Protein AF-A0A0F8XZ85-F1 (afdb_monomer_lite)

pLDDT: mean 92.9, std 9.24, range [46.59, 98.06]

Secondary structure (DSSP, 8-state):
--GGG---EEEETT---HHHHHHHHTT--EEEETTS--S--PPPPTTSEEESSHHHHHHHHHHHHTT--HHHHS---

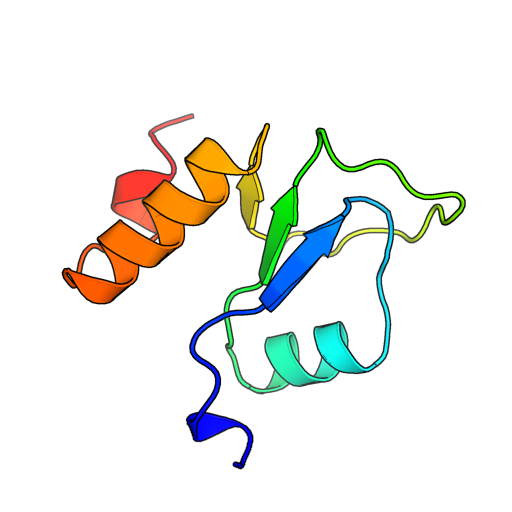Radius of gyration: 12.35 Å; chains: 1; bounding box: 27×34×29 Å

Structure (mmCIF, N/CA/C/O backbone):
data_AF-A0A0F8XZ85-F1
#
_entry.id   AF-A0A0F8XZ85-F1
#
loop_
_atom_site.group_PDB
_atom_site.id
_atom_site.type_symbol
_atom_site.label_atom_id
_atom_site.label_alt_id
_atom_site.label_comp_id
_atom_site.label_asym_id
_atom_site.label_entity_id
_atom_site.label_seq_id
_atom_site.pdbx_PDB_ins_code
_atom_site.Cartn_x
_atom_site.Cartn_y
_atom_site.Cartn_z
_atom_site.occupancy
_atom_site.B_iso_or_equiv
_atom_site.auth_seq_id
_atom_site.auth_comp_id
_atom_site.auth_asym_id
_atom_site.auth_atom_id
_atom_site.pdbx_PDB_model_num
ATOM 1 N N . ILE A 1 1 ? -11.975 -18.506 -0.027 1.00 69.38 1 ILE A N 1
ATOM 2 C CA . ILE A 1 1 ? -11.142 -17.315 -0.280 1.00 69.38 1 ILE A CA 1
ATOM 3 C C . ILE A 1 1 ? -11.734 -16.578 -1.476 1.00 69.38 1 ILE A C 1
ATOM 5 O O . ILE A 1 1 ? -11.643 -17.077 -2.591 1.00 69.38 1 ILE A O 1
ATOM 9 N N . ASN A 1 2 ? -12.422 -15.466 -1.233 1.00 84.44 2 ASN A N 1
ATOM 10 C CA . ASN A 1 2 ? -12.877 -14.496 -2.228 1.00 84.44 2 ASN A CA 1
ATOM 11 C C . ASN A 1 2 ? -12.349 -13.095 -1.857 1.00 84.44 2 ASN A C 1
ATOM 13 O O . ASN A 1 2 ? -11.689 -12.934 -0.836 1.00 84.44 2 ASN A O 1
ATOM 17 N N . VAL A 1 3 ? -12.629 -12.078 -2.674 1.00 76.44 3 VAL A N 1
ATOM 18 C CA . VAL A 1 3 ? -12.112 -10.712 -2.468 1.00 76.44 3 VAL A CA 1
ATOM 19 C C . VAL A 1 3 ? -12.471 -10.094 -1.106 1.00 76.44 3 VAL A C 1
ATOM 21 O O . VAL A 1 3 ? -11.679 -9.339 -0.557 1.00 76.44 3 VAL A O 1
ATOM 24 N N . ARG A 1 4 ? -13.605 -10.480 -0.503 1.00 83.12 4 ARG A N 1
ATOM 25 C CA . ARG A 1 4 ? -14.020 -10.048 0.845 1.00 83.12 4 ARG A CA 1
ATOM 26 C C . ARG A 1 4 ? -13.168 -10.646 1.965 1.00 83.12 4 ARG A C 1
ATOM 28 O O . ARG A 1 4 ? -13.217 -10.146 3.082 1.00 83.12 4 ARG A O 1
ATOM 35 N N . ASP A 1 5 ? -12.390 -11.686 1.670 1.00 89.38 5 ASP A N 1
ATOM 36 C CA . ASP A 1 5 ? -11.466 -12.304 2.624 1.00 89.38 5 ASP A CA 1
ATOM 37 C C . ASP A 1 5 ? -10.111 -11.561 2.675 1.00 89.38 5 ASP A C 1
ATOM 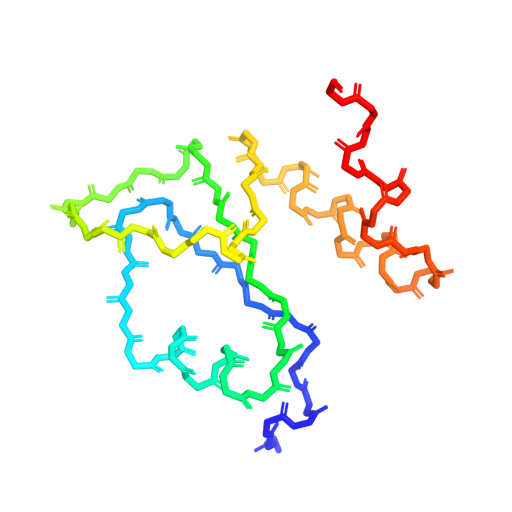39 O O . ASP A 1 5 ? -9.228 -11.938 3.445 1.00 89.38 5 ASP A O 1
ATOM 43 N N . VAL A 1 6 ? -9.928 -10.508 1.863 1.00 92.25 6 VAL A N 1
ATOM 44 C CA . VAL A 1 6 ? -8.699 -9.706 1.786 1.00 92.25 6 VAL A CA 1
ATOM 45 C C . VAL A 1 6 ? -8.943 -8.322 2.382 1.00 92.25 6 VAL A C 1
ATOM 47 O O . VAL A 1 6 ? -9.701 -7.524 1.843 1.00 92.25 6 VAL A O 1
ATOM 50 N N . SER A 1 7 ? -8.266 -8.012 3.490 1.00 93.44 7 SER A N 1
ATOM 51 C CA . SER A 1 7 ? -8.404 -6.709 4.163 1.00 93.44 7 SER A CA 1
ATOM 52 C C . SER A 1 7 ? -7.501 -5.610 3.595 1.00 93.44 7 SER A C 1
ATOM 54 O O . SER A 1 7 ? -7.813 -4.434 3.753 1.00 93.44 7 SER A O 1
ATOM 56 N N . CYS A 1 8 ? -6.367 -5.968 2.988 1.00 96.06 8 CYS A N 1
ATOM 57 C CA . CYS A 1 8 ? -5.422 -5.036 2.365 1.00 96.06 8 CYS A CA 1
ATOM 58 C C . CYS A 1 8 ? -4.438 -5.789 1.454 1.00 96.06 8 CYS A C 1
ATOM 60 O O . CYS A 1 8 ? -4.271 -7.004 1.593 1.00 96.06 8 CYS A O 1
ATOM 62 N N . LEU A 1 9 ? -3.751 -5.061 0.574 1.00 96.88 9 LEU A N 1
ATOM 63 C CA . LEU A 1 9 ? -2.630 -5.555 -0.231 1.00 96.88 9 LEU A CA 1
ATOM 64 C C . LEU A 1 9 ? -1.345 -4.821 0.167 1.00 96.88 9 LEU A C 1
ATOM 66 O O . LEU A 1 9 ? -1.347 -3.598 0.250 1.00 96.88 9 LEU A O 1
ATOM 70 N N . VAL A 1 10 ? -0.236 -5.538 0.353 1.00 97.62 10 VAL A N 1
ATOM 71 C CA . VAL A 1 10 ? 1.094 -4.937 0.565 1.00 97.62 10 VAL A CA 1
ATOM 72 C C . VAL A 1 10 ? 1.944 -5.152 -0.686 1.00 97.62 10 VAL A C 1
ATOM 74 O O . VAL A 1 10 ? 2.005 -6.267 -1.201 1.00 97.62 10 VAL A O 1
ATOM 77 N N . THR A 1 11 ? 2.604 -4.104 -1.177 1.00 97.44 11 THR A N 1
ATOM 78 C CA . THR A 1 11 ? 3.368 -4.129 -2.437 1.00 97.44 11 THR A CA 1
ATOM 79 C C . THR A 1 11 ? 4.666 -3.322 -2.332 1.00 97.44 11 THR A C 1
ATOM 81 O O . THR A 1 11 ? 4.702 -2.343 -1.587 1.00 97.44 11 THR A O 1
ATOM 84 N N . PRO A 1 12 ? 5.739 -3.668 -3.068 1.00 97.50 12 PRO A N 1
ATOM 85 C CA . PRO A 1 12 ? 6.827 -2.724 -3.312 1.00 97.50 12 PRO A CA 1
ATOM 86 C C . PRO A 1 12 ? 6.333 -1.501 -4.090 1.00 97.50 12 PRO A C 1
ATOM 88 O O . PRO A 1 12 ? 5.392 -1.596 -4.889 1.00 97.50 12 PRO A O 1
ATOM 91 N N . VAL A 1 13 ? 6.993 -0.362 -3.883 1.00 97.00 13 VAL A N 1
ATOM 92 C CA . VAL A 1 13 ? 6.844 0.808 -4.760 1.00 97.00 13 VAL A CA 1
ATOM 93 C C . VAL A 1 13 ? 7.390 0.476 -6.151 1.00 97.00 13 VAL A C 1
ATOM 95 O O . VAL A 1 13 ? 8.420 -0.177 -6.273 1.00 97.00 13 VAL A O 1
ATOM 98 N N . GLY A 1 14 ? 6.695 0.920 -7.200 1.00 96.81 14 GLY A N 1
ATOM 99 C CA . GLY A 1 14 ? 7.086 0.696 -8.596 1.00 96.81 14 GLY A CA 1
ATOM 100 C C . GLY A 1 14 ? 6.566 -0.607 -9.209 1.00 96.81 14 GLY A C 1
ATOM 101 O O . GLY A 1 14 ? 6.950 -0.930 -10.327 1.00 96.81 14 GLY A O 1
ATOM 102 N N . CYS A 1 15 ? 5.705 -1.351 -8.507 1.00 96.94 15 CYS A N 1
ATOM 103 C CA . CYS A 1 15 ? 5.070 -2.577 -8.998 1.00 96.94 15 CYS A CA 1
ATOM 104 C C . CYS A 1 15 ? 3.548 -2.413 -8.996 1.00 96.94 15 CYS A C 1
ATOM 106 O O . CYS A 1 15 ? 2.936 -2.383 -7.924 1.00 96.94 15 CYS A O 1
ATOM 108 N N . VAL A 1 16 ? 2.938 -2.322 -10.180 1.00 97.25 16 VAL A N 1
ATOM 109 C CA . VAL A 1 16 ? 1.483 -2.169 -10.332 1.00 97.25 16 VAL A CA 1
ATOM 110 C C . VAL A 1 16 ? 0.960 -3.128 -11.395 1.00 97.25 16 VAL A C 1
ATOM 112 O O . VAL A 1 16 ? 1.359 -3.089 -12.553 1.00 97.25 16 VAL A O 1
ATOM 115 N N . GLY A 1 17 ? -0.003 -3.969 -11.019 1.00 95.94 17 GLY A N 1
ATOM 116 C CA . GLY A 1 17 ? -0.586 -4.966 -11.912 1.00 95.94 17 GLY A CA 1
ATOM 117 C C . GLY A 1 17 ? -2.082 -5.183 -11.709 1.00 95.94 17 GLY A C 1
ATOM 118 O O . GLY A 1 17 ? -2.786 -4.389 -11.083 1.00 95.94 17 GLY A O 1
ATOM 119 N N . ILE A 1 18 ? -2.575 -6.297 -12.254 1.00 95.75 18 ILE A N 1
ATOM 120 C CA . ILE A 1 18 ? -3.981 -6.719 -12.142 1.00 95.75 18 ILE A CA 1
ATOM 121 C C . ILE A 1 18 ? -4.453 -6.802 -10.674 1.00 95.75 18 ILE A C 1
ATOM 123 O O . ILE A 1 18 ? -5.543 -6.298 -10.400 1.00 95.75 18 ILE A O 1
ATOM 127 N N . PRO A 1 19 ? -3.670 -7.346 -9.714 1.00 93.56 19 PRO A N 1
ATOM 128 C CA . PRO A 1 19 ? -4.099 -7.405 -8.314 1.00 93.56 19 PRO A CA 1
ATOM 129 C C . PRO A 1 19 ? -4.386 -6.026 -7.711 1.00 93.56 19 PRO A C 1
ATOM 131 O O . PRO A 1 19 ? -5.351 -5.865 -6.967 1.00 93.56 19 PRO A O 1
ATOM 134 N N . HIS A 1 20 ? -3.589 -5.016 -8.067 1.00 96.25 20 HIS A N 1
ATOM 135 C CA . HIS A 1 20 ? -3.760 -3.647 -7.586 1.00 96.25 20 HIS A CA 1
ATOM 136 C C . HIS A 1 20 ? -5.028 -3.008 -8.140 1.00 96.25 20 HIS A C 1
ATOM 138 O O . HIS A 1 20 ? -5.775 -2.394 -7.386 1.00 96.25 20 HIS A O 1
ATOM 144 N N . LYS A 1 21 ? -5.310 -3.201 -9.435 1.00 95.19 21 LYS A N 1
ATOM 145 C CA . LYS A 1 21 ? -6.545 -2.701 -10.060 1.00 95.19 21 LYS A CA 1
ATOM 146 C C . LYS A 1 21 ? -7.785 -3.296 -9.397 1.00 95.19 21 LYS A C 1
ATOM 148 O O . LYS A 1 21 ? -8.681 -2.552 -9.019 1.00 95.19 21 LYS A O 1
ATOM 153 N N . ALA A 1 22 ? -7.783 -4.610 -9.166 1.00 93.81 22 ALA A N 1
ATOM 154 C CA . ALA A 1 22 ? -8.876 -5.283 -8.472 1.00 93.81 22 ALA A CA 1
ATOM 155 C C . ALA A 1 22 ? -9.065 -4.759 -7.036 1.00 93.81 22 ALA A C 1
ATOM 157 O O . ALA A 1 22 ? -10.196 -4.607 -6.585 1.00 93.81 22 ALA A O 1
ATOM 158 N N . CYS A 1 23 ? -7.977 -4.449 -6.322 1.00 95.62 23 CYS A N 1
ATOM 159 C CA . CYS A 1 23 ? -8.070 -3.850 -4.990 1.00 95.62 23 CYS A CA 1
ATOM 160 C C . CYS A 1 23 ? -8.681 -2.442 -5.038 1.00 95.62 23 CYS A C 1
ATOM 162 O O . CYS A 1 23 ? -9.595 -2.167 -4.266 1.00 95.62 23 CYS A O 1
ATOM 164 N N . LEU A 1 24 ? -8.244 -1.585 -5.970 1.00 95.19 24 LEU A N 1
ATOM 165 C CA . LEU A 1 24 ? -8.805 -0.239 -6.149 1.00 95.19 24 LEU A CA 1
ATOM 166 C C . LEU A 1 24 ? -10.306 -0.278 -6.473 1.00 95.19 24 LEU A C 1
ATOM 168 O O . LEU A 1 24 ? -11.086 0.422 -5.833 1.00 95.19 24 LEU A O 1
ATOM 172 N N . GLU A 1 25 ? -10.724 -1.134 -7.410 1.00 94.88 25 GLU A N 1
ATOM 173 C CA . GLU A 1 25 ? -12.135 -1.300 -7.798 1.00 94.88 25 GLU A CA 1
ATOM 174 C C . GLU A 1 25 ? -13.028 -1.762 -6.636 1.00 94.88 25 GLU A C 1
ATOM 176 O O . GLU A 1 25 ? -14.219 -1.456 -6.604 1.00 94.88 25 GLU A O 1
ATOM 181 N N . GLN A 1 26 ? -12.461 -2.497 -5.677 1.00 94.31 26 GLN A N 1
ATOM 182 C CA . GLN A 1 26 ? -13.173 -3.040 -4.517 1.00 94.31 26 GLN A CA 1
ATOM 183 C C . GLN A 1 26 ? -12.997 -2.186 -3.251 1.00 94.31 26 GLN A C 1
ATOM 185 O O . GLN A 1 26 ? -13.508 -2.554 -2.194 1.00 94.31 26 GLN A O 1
ATOM 190 N N . GLY A 1 27 ? -12.268 -1.067 -3.330 1.00 94.06 27 GLY A N 1
ATOM 191 C CA . GLY A 1 27 ? -11.962 -0.221 -2.174 1.00 94.06 27 GLY A CA 1
ATOM 192 C C . GLY A 1 27 ? -11.051 -0.888 -1.134 1.00 94.06 27 GLY A C 1
ATOM 193 O O . GLY A 1 27 ? -11.065 -0.499 0.033 1.00 94.06 27 GLY A O 1
ATOM 194 N N . ILE A 1 28 ? -10.272 -1.899 -1.528 1.00 95.81 28 ILE A N 1
ATOM 195 C CA . ILE A 1 28 ? -9.296 -2.560 -0.656 1.00 95.81 28 ILE A CA 1
ATOM 196 C C . ILE A 1 28 ? -8.034 -1.687 -0.589 1.00 95.81 28 ILE A C 1
ATOM 198 O O . ILE A 1 28 ? -7.437 -1.403 -1.631 1.00 95.81 28 ILE A O 1
ATOM 202 N N . PRO A 1 29 ? -7.581 -1.285 0.612 1.00 96.25 29 PRO A N 1
ATOM 203 C CA . PRO A 1 29 ? -6.410 -0.432 0.754 1.00 96.25 29 PRO A CA 1
ATOM 204 C C . PRO A 1 29 ? -5.132 -1.151 0.312 1.00 96.25 29 PRO A C 1
ATOM 206 O O . PRO A 1 29 ? -4.902 -2.322 0.632 1.00 96.25 29 PRO A O 1
ATOM 209 N N . ILE A 1 30 ? -4.275 -0.414 -0.392 1.00 97.56 30 ILE A N 1
ATOM 210 C CA . ILE A 1 30 ? -2.984 -0.893 -0.889 1.00 97.56 30 ILE A CA 1
ATOM 211 C C . ILE A 1 30 ? -1.876 -0.132 -0.164 1.00 97.56 30 ILE A C 1
ATOM 213 O O . ILE A 1 30 ? -1.828 1.094 -0.219 1.00 97.56 30 ILE A O 1
ATOM 217 N N . ILE A 1 31 ? -0.985 -0.860 0.503 1.00 97.69 31 ILE A N 1
ATOM 218 C CA . ILE A 1 31 ? 0.145 -0.335 1.269 1.00 97.69 31 ILE A CA 1
ATOM 219 C C . ILE A 1 31 ? 1.424 -0.557 0.455 1.00 97.69 31 ILE A C 1
ATOM 221 O O . ILE A 1 31 ? 1.892 -1.688 0.301 1.00 97.69 31 ILE A O 1
ATOM 225 N N . ALA A 1 32 ? 1.983 0.521 -0.085 1.00 97.56 32 ALA A N 1
ATOM 226 C CA . ALA A 1 32 ? 3.206 0.519 -0.870 1.00 97.56 32 ALA A CA 1
ATOM 227 C C . ALA A 1 32 ? 4.431 0.825 -0.002 1.00 97.56 32 ALA A C 1
ATOM 229 O O . ALA A 1 32 ? 4.515 1.883 0.620 1.00 97.56 32 ALA A O 1
ATOM 230 N N . VAL A 1 33 ? 5.396 -0.092 0.017 1.00 98.06 33 VAL A N 1
ATOM 231 C CA . VAL A 1 33 ? 6.587 -0.020 0.872 1.00 98.06 33 VAL A CA 1
ATOM 232 C C . VAL A 1 33 ? 7.780 0.504 0.075 1.00 98.06 33 VAL A C 1
ATOM 234 O O . VAL A 1 33 ? 8.237 -0.164 -0.854 1.00 98.06 33 VAL A O 1
ATOM 237 N N . LYS A 1 34 ? 8.306 1.677 0.448 1.00 97.06 34 LYS A N 1
ATOM 238 C CA . LYS A 1 34 ? 9.425 2.339 -0.249 1.00 97.06 34 LYS A CA 1
ATOM 239 C C . LYS A 1 34 ? 10.747 1.580 -0.124 1.00 97.06 34 LYS A C 1
ATOM 241 O O . LYS A 1 34 ? 11.481 1.485 -1.102 1.00 97.06 34 LYS A O 1
ATOM 246 N N . ALA A 1 35 ? 11.039 1.005 1.044 1.00 96.31 35 ALA A N 1
ATOM 247 C CA . ALA A 1 35 ? 12.263 0.232 1.260 1.00 96.31 35 ALA A CA 1
ATOM 248 C C . ALA A 1 35 ? 12.304 -1.102 0.490 1.00 96.31 35 ALA A C 1
ATOM 250 O O . ALA A 1 35 ? 13.376 -1.698 0.388 1.00 96.31 35 ALA A O 1
ATOM 251 N N . ASN A 1 36 ? 11.173 -1.590 -0.042 1.00 93.19 36 ASN A N 1
ATOM 252 C CA . ASN A 1 36 ? 11.175 -2.762 -0.914 1.00 93.19 36 ASN A CA 1
ATOM 253 C C . ASN A 1 36 ? 11.355 -2.332 -2.373 1.00 93.19 36 ASN A C 1
ATOM 255 O O . ASN A 1 36 ? 10.441 -1.778 -2.984 1.00 93.19 36 ASN A O 1
ATOM 259 N N . THR A 1 37 ? 12.536 -2.607 -2.917 1.00 90.88 37 THR A N 1
ATOM 260 C CA . THR A 1 37 ? 12.902 -2.263 -4.289 1.00 90.88 37 THR A CA 1
ATOM 261 C C . THR A 1 37 ? 12.563 -3.394 -5.258 1.00 90.88 37 THR A C 1
ATOM 263 O O . THR A 1 37 ? 12.560 -4.576 -4.922 1.00 90.88 37 THR A O 1
ATOM 266 N N . THR A 1 38 ? 12.267 -3.022 -6.497 1.00 94.25 38 THR A N 1
ATOM 267 C CA . THR A 1 38 ? 11.944 -3.943 -7.588 1.00 94.25 38 THR A CA 1
ATOM 268 C C . THR A 1 38 ? 12.622 -3.468 -8.871 1.00 94.25 38 THR A C 1
ATOM 270 O O . THR A 1 38 ? 13.015 -2.310 -8.979 1.00 94.25 38 THR A O 1
ATOM 273 N N . VAL A 1 39 ? 12.768 -4.365 -9.847 1.00 96.44 39 VAL A N 1
ATOM 274 C CA . VAL A 1 39 ? 13.242 -4.026 -11.203 1.00 96.44 39 VAL A CA 1
ATOM 275 C C . VAL A 1 39 ? 12.174 -3.313 -12.039 1.00 96.44 39 VAL A C 1
ATOM 277 O O . VAL A 1 39 ? 12.471 -2.797 -13.113 1.00 96.44 39 VAL A O 1
ATOM 280 N N . LEU A 1 40 ? 10.926 -3.321 -11.568 1.00 96.50 40 LEU A N 1
ATOM 281 C CA . LEU A 1 40 ? 9.809 -2.621 -12.190 1.00 96.50 40 LEU A CA 1
ATOM 282 C C . LEU A 1 40 ? 9.864 -1.119 -11.873 1.00 96.50 40 LEU A C 1
ATOM 284 O O . LEU A 1 40 ? 10.447 -0.700 -10.875 1.00 96.50 40 LEU A O 1
ATOM 288 N N . ASN A 1 41 ? 9.250 -0.308 -12.733 1.00 95.56 41 ASN A N 1
ATOM 289 C CA . ASN A 1 41 ? 9.171 1.146 -12.573 1.00 95.56 41 ASN A CA 1
ATOM 290 C C . ASN A 1 41 ? 7.786 1.656 -12.994 1.00 95.56 41 ASN A C 1
ATOM 292 O O . ASN A 1 41 ? 7.649 2.594 -13.784 1.00 95.56 41 ASN A O 1
ATOM 296 N N . ASP A 1 42 ? 6.750 0.965 -12.522 1.00 96.88 42 ASP A N 1
ATOM 297 C CA . ASP A 1 42 ? 5.369 1.303 -12.831 1.00 96.88 42 ASP A CA 1
ATOM 298 C C . ASP A 1 42 ? 4.956 2.593 -12.116 1.00 96.88 42 ASP A C 1
ATOM 300 O O . ASP A 1 42 ? 5.321 2.847 -10.963 1.00 96.88 42 ASP A O 1
ATOM 304 N N . LYS A 1 43 ? 4.133 3.407 -12.785 1.00 95.88 43 LYS A N 1
ATOM 305 C CA . LYS A 1 43 ? 3.539 4.589 -12.157 1.00 95.88 43 LYS A CA 1
ATOM 306 C C . LYS A 1 43 ? 2.553 4.151 -11.074 1.00 95.88 43 LYS A C 1
ATOM 308 O O . LYS A 1 43 ? 1.598 3.428 -11.353 1.00 95.88 43 LYS A O 1
ATOM 313 N N . MET A 1 44 ? 2.757 4.656 -9.863 1.00 94.94 44 MET A N 1
ATOM 314 C CA . MET A 1 44 ? 1.907 4.354 -8.715 1.00 94.94 44 MET A CA 1
ATOM 315 C C . MET A 1 44 ? 0.676 5.281 -8.676 1.00 94.94 44 MET A C 1
ATOM 317 O O . MET A 1 44 ? 0.843 6.492 -8.838 1.00 94.94 44 MET A O 1
ATOM 321 N N . PRO A 1 45 ? -0.540 4.746 -8.462 1.00 96.00 45 PRO A N 1
ATOM 322 C CA . PRO A 1 45 ? -1.737 5.542 -8.177 1.00 96.00 45 PRO A CA 1
ATOM 323 C C . PRO A 1 45 ? -1.615 6.334 -6.866 1.00 96.00 45 PRO A C 1
ATOM 325 O O . PRO A 1 45 ? -0.955 5.890 -5.924 1.00 96.00 45 PRO A O 1
ATOM 328 N N . GLU A 1 46 ? -2.259 7.500 -6.799 1.00 94.44 46 GLU A N 1
ATOM 3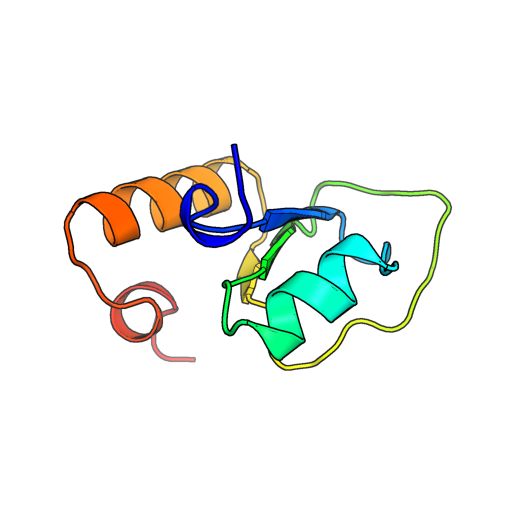29 C CA . GLU A 1 46 ? -2.215 8.397 -5.628 1.00 94.44 46 GLU A CA 1
ATOM 330 C C . GLU A 1 46 ? -3.021 7.847 -4.443 1.00 94.44 46 GLU A C 1
ATOM 332 O O . GLU A 1 46 ? -2.753 8.175 -3.290 1.00 94.44 46 GLU A O 1
ATOM 337 N N . GLU A 1 47 ? -3.975 6.959 -4.719 1.00 95.44 47 GLU A N 1
ATOM 338 C CA . GLU A 1 47 ? -4.823 6.287 -3.738 1.00 95.44 47 GLU A CA 1
ATOM 339 C C . GLU A 1 47 ? -4.047 5.285 -2.866 1.00 95.44 47 GLU A C 1
ATOM 341 O O . GLU A 1 47 ? -4.564 4.803 -1.853 1.00 95.44 47 GLU A O 1
ATOM 346 N N . PHE A 1 48 ? -2.809 4.949 -3.243 1.00 96.94 48 PHE A N 1
ATOM 347 C CA . PHE A 1 48 ? -1.973 4.033 -2.478 1.00 96.94 48 PHE A CA 1
ATOM 348 C C . PHE A 1 48 ? -1.491 4.689 -1.181 1.00 96.94 48 PHE A C 1
ATOM 350 O O . PHE A 1 48 ? -1.235 5.888 -1.083 1.00 96.94 48 PHE A O 1
ATOM 357 N N . ILE A 1 49 ? -1.314 3.861 -0.160 1.00 96.44 49 ILE A N 1
ATOM 358 C CA . ILE A 1 49 ? -0.778 4.262 1.134 1.00 96.44 49 ILE A CA 1
ATOM 359 C C . ILE A 1 49 ? 0.718 3.994 1.103 1.00 96.44 49 ILE A C 1
ATOM 361 O O . ILE A 1 49 ? 1.140 2.842 1.140 1.00 96.44 49 ILE A O 1
ATOM 365 N N . PHE A 1 50 ? 1.525 5.043 1.039 1.00 96.00 50 PHE A N 1
ATOM 366 C CA . PHE A 1 50 ? 2.976 4.899 1.040 1.00 96.00 50 PHE A CA 1
ATOM 367 C C . PHE A 1 50 ? 3.518 4.851 2.466 1.00 96.00 50 PHE A C 1
ATOM 369 O O . PHE A 1 50 ? 3.188 5.706 3.283 1.00 96.00 50 PHE A O 1
ATOM 376 N N . VAL A 1 51 ? 4.377 3.871 2.736 1.00 96.75 51 VAL A N 1
ATOM 377 C CA . VAL A 1 51 ? 5.110 3.711 3.999 1.00 96.75 51 VAL A CA 1
ATOM 378 C C . VAL A 1 51 ? 6.597 3.516 3.712 1.00 96.75 51 VAL A C 1
ATOM 380 O O . VAL A 1 51 ? 6.971 3.024 2.641 1.00 96.75 51 VAL A O 1
ATOM 383 N N . GLU A 1 52 ? 7.464 3.890 4.647 1.00 96.75 52 GLU A N 1
ATOM 384 C CA . GLU A 1 52 ? 8.911 3.794 4.450 1.00 96.75 52 GLU A CA 1
ATOM 385 C C . GLU A 1 52 ? 9.381 2.339 4.471 1.00 96.75 52 GLU A C 1
ATOM 387 O O . GLU A 1 52 ? 10.218 1.936 3.665 1.00 96.75 52 GLU A O 1
ATOM 392 N N . ASN A 1 53 ? 8.825 1.515 5.359 1.00 96.62 53 ASN A N 1
ATOM 393 C CA . ASN A 1 53 ? 9.316 0.163 5.613 1.00 96.62 53 ASN A CA 1
ATOM 394 C C . ASN A 1 53 ? 8.196 -0.804 6.045 1.00 96.62 53 ASN A C 1
ATOM 396 O O . ASN A 1 53 ? 7.041 -0.433 6.247 1.00 96.62 53 ASN A O 1
ATOM 400 N N . TYR A 1 54 ? 8.548 -2.081 6.192 1.00 97.69 54 TYR A N 1
ATOM 401 C CA . TYR A 1 54 ? 7.595 -3.124 6.574 1.00 97.69 54 TYR A CA 1
ATOM 402 C C . TYR A 1 54 ? 7.106 -3.041 8.021 1.00 97.69 54 TYR A C 1
ATOM 404 O O . TYR A 1 54 ? 6.028 -3.557 8.311 1.00 97.69 54 TYR A O 1
ATOM 412 N N . LEU A 1 55 ? 7.858 -2.401 8.920 1.00 97.88 55 LEU A N 1
ATOM 413 C CA . LEU A 1 55 ? 7.408 -2.194 10.295 1.00 97.88 55 LEU A CA 1
ATOM 414 C C . LEU A 1 55 ? 6.224 -1.220 10.323 1.00 97.88 55 LEU A C 1
ATOM 416 O O . LEU A 1 55 ? 5.232 -1.483 10.998 1.00 97.88 55 LEU A O 1
ATOM 420 N N . GLU A 1 56 ? 6.279 -0.159 9.519 1.00 96.75 56 GLU A N 1
ATOM 421 C CA . GLU A 1 56 ? 5.146 0.748 9.312 1.00 96.75 56 GLU A CA 1
ATOM 422 C C . GLU A 1 56 ? 3.962 0.034 8.655 1.00 96.75 56 GLU A C 1
ATOM 424 O O . GLU A 1 56 ? 2.840 0.154 9.141 1.00 96.75 56 GLU A O 1
ATOM 429 N N . ALA A 1 57 ? 4.194 -0.783 7.618 1.00 97.38 57 ALA A N 1
ATOM 430 C CA . ALA A 1 57 ? 3.130 -1.587 7.008 1.00 97.38 57 ALA A CA 1
ATOM 431 C C . ALA A 1 57 ? 2.440 -2.506 8.035 1.00 97.38 57 ALA A C 1
ATOM 433 O O . ALA A 1 57 ? 1.212 -2.572 8.091 1.00 97.38 57 ALA A O 1
ATOM 434 N N . ALA A 1 58 ? 3.217 -3.183 8.885 1.00 97.69 58 ALA A N 1
ATOM 435 C CA . ALA A 1 58 ? 2.686 -4.019 9.957 1.00 97.69 58 ALA A CA 1
ATOM 436 C C . ALA A 1 58 ? 1.896 -3.197 10.989 1.00 97.69 58 ALA A C 1
ATOM 438 O O . ALA A 1 58 ? 0.829 -3.632 11.424 1.00 97.69 58 ALA A O 1
ATOM 439 N N . GLY A 1 59 ? 2.380 -2.000 11.337 1.00 96.62 59 GLY A N 1
ATOM 440 C CA . GLY A 1 59 ? 1.677 -1.050 12.199 1.00 96.62 59 GLY A CA 1
ATOM 441 C C . GLY A 1 59 ? 0.322 -0.631 11.627 1.00 96.62 59 GLY A C 1
ATOM 442 O O . GLY A 1 59 ? -0.679 -0.686 12.338 1.00 96.62 59 GLY A O 1
ATOM 443 N N . MET A 1 60 ? 0.264 -0.321 10.328 1.00 96.56 60 MET A N 1
ATOM 444 C CA . MET A 1 60 ? -0.986 -0.002 9.631 1.00 96.56 60 MET A CA 1
ATOM 445 C C . MET A 1 60 ? -1.981 -1.165 9.703 1.00 96.56 60 MET A C 1
ATOM 447 O O . MET A 1 60 ? -3.136 -0.968 10.078 1.00 96.56 60 MET A O 1
ATOM 451 N N . ILE A 1 61 ? -1.533 -2.390 9.413 1.00 97.25 61 ILE A N 1
ATOM 452 C CA . ILE A 1 61 ? -2.384 -3.589 9.470 1.00 97.25 61 ILE A CA 1
ATOM 453 C C . ILE A 1 61 ? -2.885 -3.836 10.900 1.00 97.25 61 ILE A C 1
ATOM 455 O O . ILE A 1 61 ? -4.059 -4.153 11.105 1.00 97.25 61 ILE A O 1
ATOM 459 N N . ALA A 1 62 ? -2.016 -3.684 11.903 1.00 97.69 62 ALA A N 1
ATOM 460 C CA . ALA A 1 62 ? -2.386 -3.833 13.306 1.00 97.69 62 ALA A CA 1
ATOM 461 C C . ALA A 1 62 ? -3.416 -2.777 13.741 1.00 97.69 62 ALA A C 1
ATOM 463 O O . ALA A 1 62 ? -4.406 -3.126 14.384 1.00 97.69 62 ALA A O 1
ATOM 464 N N . GLY A 1 63 ? -3.228 -1.515 13.344 1.00 96.69 63 GLY A N 1
ATOM 465 C CA . GLY A 1 63 ? -4.161 -0.430 13.636 1.00 96.69 63 GLY A CA 1
ATOM 466 C C . GLY A 1 63 ? -5.514 -0.611 12.950 1.00 96.69 63 GLY A C 1
ATOM 467 O O . GLY A 1 63 ? -6.545 -0.497 13.612 1.00 96.69 63 GLY A O 1
ATOM 468 N N . MET A 1 64 ? -5.532 -1.016 11.674 1.00 95.44 64 MET A N 1
ATOM 469 C CA . MET A 1 64 ? -6.769 -1.369 10.966 1.00 95.44 64 MET A CA 1
ATOM 470 C C . MET A 1 64 ? -7.534 -2.481 11.694 1.00 95.44 64 MET A C 1
ATOM 472 O O . MET A 1 64 ? -8.739 -2.369 11.910 1.00 95.44 64 MET A O 1
ATOM 476 N N . ARG A 1 65 ? -6.835 -3.537 12.131 1.00 95.88 65 ARG A N 1
ATOM 477 C CA . ARG A 1 65 ? -7.435 -4.628 12.918 1.00 95.88 65 ARG A CA 1
ATOM 478 C C . ARG A 1 65 ? -7.978 -4.167 14.270 1.00 95.88 65 ARG A C 1
ATOM 480 O O . ARG A 1 65 ? -8.928 -4.766 14.764 1.00 95.88 65 ARG A O 1
ATOM 487 N N . ALA A 1 66 ? -7.385 -3.134 14.861 1.00 97.38 66 ALA A N 1
ATOM 488 C CA . ALA A 1 66 ? -7.853 -2.514 16.097 1.00 97.38 66 ALA A CA 1
ATOM 489 C C . ALA A 1 66 ? -9.005 -1.509 15.878 1.00 97.38 66 ALA A C 1
ATOM 491 O O . ALA A 1 66 ? -9.480 -0.917 16.843 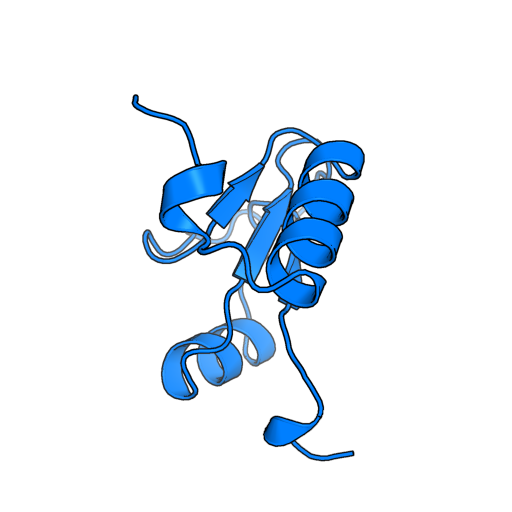1.00 97.38 66 ALA A O 1
ATOM 492 N N . GLY A 1 67 ? -9.462 -1.310 14.634 1.00 95.81 67 GLY A N 1
ATOM 493 C CA . GLY A 1 67 ? -10.528 -0.363 14.294 1.00 95.81 67 GLY A CA 1
ATOM 494 C C . GLY A 1 67 ? -10.064 1.093 14.177 1.00 95.81 67 GLY A C 1
ATOM 495 O O . GLY A 1 67 ? -10.894 1.999 14.192 1.00 95.81 67 GLY A O 1
ATOM 496 N N . ILE A 1 68 ? -8.755 1.336 14.068 1.00 95.50 68 ILE A N 1
ATOM 497 C CA . ILE A 1 68 ? -8.189 2.674 13.873 1.00 95.50 68 ILE A CA 1
ATOM 498 C C . ILE A 1 68 ? -8.285 3.034 12.389 1.00 95.50 68 ILE A C 1
ATOM 500 O O . ILE A 1 68 ? -7.892 2.250 11.520 1.00 95.50 68 ILE A O 1
ATOM 504 N N . SER A 1 69 ? -8.799 4.227 12.086 1.00 93.38 69 SER A N 1
ATOM 505 C CA . SER A 1 69 ? -8.885 4.702 10.706 1.00 93.38 69 SER A CA 1
ATOM 506 C C . SER A 1 69 ? -7.495 4.964 10.122 1.00 9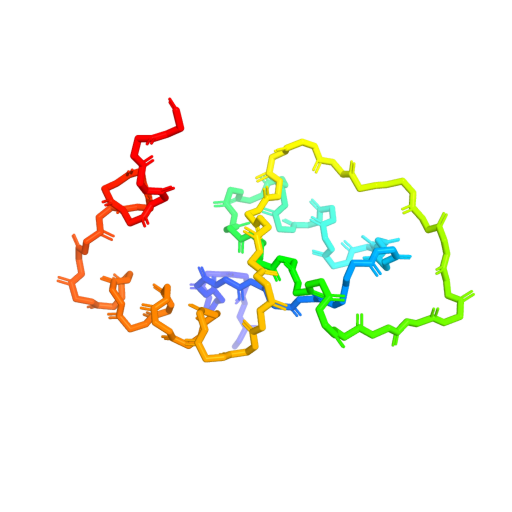3.38 69 SER A C 1
ATOM 508 O O . SER A 1 69 ? -6.561 5.384 10.809 1.00 93.38 69 SER A O 1
ATOM 510 N N . ILE A 1 70 ? -7.366 4.739 8.816 1.00 90.50 70 ILE A N 1
ATOM 511 C CA . ILE A 1 70 ? -6.115 4.955 8.082 1.00 90.50 70 ILE A CA 1
ATOM 512 C C . I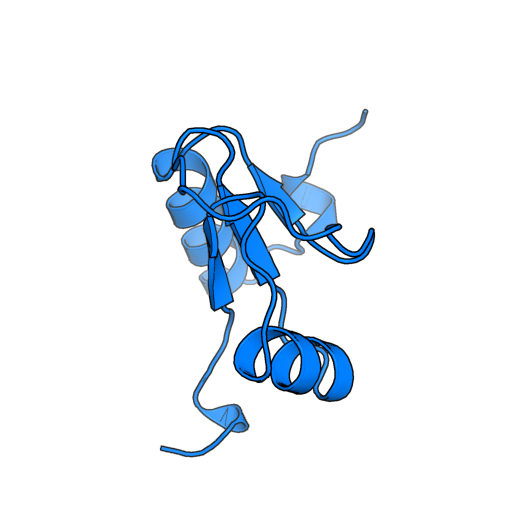LE A 1 70 ? -5.672 6.422 8.178 1.00 90.50 70 ILE A C 1
ATOM 514 O O . ILE A 1 70 ? -4.491 6.688 8.387 1.00 90.50 70 ILE A O 1
ATOM 518 N N . ASP A 1 71 ? -6.610 7.366 8.109 1.00 90.44 71 ASP A N 1
ATOM 519 C CA . ASP A 1 71 ? -6.313 8.802 8.184 1.00 90.44 71 ASP A CA 1
ATOM 520 C C . ASP A 1 71 ? -5.759 9.225 9.549 1.00 90.44 71 ASP A C 1
ATOM 522 O O . ASP A 1 71 ? -4.896 10.096 9.619 1.00 90.44 71 ASP A O 1
ATOM 526 N N . SER A 1 72 ? -6.184 8.580 10.642 1.00 90.75 72 SER A N 1
ATOM 527 C CA . SER A 1 72 ? -5.609 8.836 11.969 1.00 90.75 72 SER A CA 1
ATOM 528 C C . SER A 1 72 ? -4.172 8.324 12.107 1.00 90.75 72 SER A C 1
ATOM 530 O O . SER A 1 72 ? -3.423 8.852 12.925 1.00 90.75 72 SER A O 1
ATOM 532 N N . MET A 1 73 ? -3.776 7.322 11.316 1.00 90.00 73 MET A N 1
ATOM 533 C CA . MET A 1 73 ? -2.426 6.744 11.345 1.00 90.00 73 MET A CA 1
ATOM 534 C C . MET A 1 73 ? -1.449 7.438 10.392 1.00 90.00 73 MET A C 1
ATOM 536 O O . MET A 1 73 ? -0.253 7.452 10.667 1.00 90.00 73 MET A O 1
ATOM 540 N N . LYS A 1 74 ? -1.941 8.046 9.303 1.00 79.38 74 LYS A N 1
ATOM 541 C CA . LYS A 1 74 ? -1.116 8.728 8.286 1.00 79.38 74 LYS A CA 1
ATOM 542 C C . LYS A 1 74 ? -0.363 9.969 8.799 1.00 79.38 74 LYS A C 1
ATOM 544 O O . LYS A 1 74 ? 0.482 10.490 8.079 1.00 79.38 74 LYS A O 1
ATOM 549 N N . GLY A 1 75 ? -0.613 10.409 10.036 1.00 65.75 75 GLY A N 1
ATOM 550 C CA . GLY A 1 75 ? -0.048 11.641 10.588 1.00 65.75 75 GLY A CA 1
ATOM 551 C C . GLY A 1 75 ? -0.584 12.887 9.871 1.00 65.75 75 GLY A C 1
ATOM 552 O O . GLY A 1 75 ? -1.121 12.816 8.769 1.00 65.75 75 GLY A O 1
ATOM 553 N N . LYS A 1 76 ? -0.477 14.058 10.505 1.00 51.50 76 LYS A N 1
ATOM 554 C CA . LYS A 1 76 ? -0.685 15.326 9.792 1.00 51.50 76 LYS A CA 1
ATOM 555 C C . LYS A 1 76 ? 0.614 15.650 9.054 1.00 51.50 76 LYS A C 1
ATOM 557 O O . LYS A 1 76 ? 1.610 15.918 9.723 1.00 51.50 76 LYS A O 1
ATOM 562 N N . LEU A 1 77 ? 0.597 15.573 7.724 1.00 46.59 77 LEU A N 1
ATOM 563 C CA . LEU A 1 77 ? 1.580 16.252 6.873 1.00 46.59 77 LEU A CA 1
ATOM 564 C C . LEU A 1 77 ? 1.298 17.757 6.878 1.00 46.59 77 LEU A C 1
ATOM 566 O O . LEU A 1 77 ? 0.099 18.120 6.822 1.00 46.59 77 LEU A O 1
#

Sequence (77 aa):
INVRDVSCLVTPVGCVGIPHKACLEQGIPIIAVKANTTVLNDKMPEEFIFVENYLEAAGMIAGMRAGISIDSMKGKL

InterPro domains:
  IPR021763 Protein of unknown function DUF3326 [PF11805] (1-73)

Organism: NCBI:txid412755

Foldseek 3Di:
DDPVVAQAAEEEPQDDDPVNVVCVVVVRAYEYEDVDDDPHRHDDDPSHHYDPHVVLVVVQVVCVVVVHDPVVSSDDD